Protein AF-A0A2D6S7K2-F1 (afdb_monomer_lite)

pLDDT: mea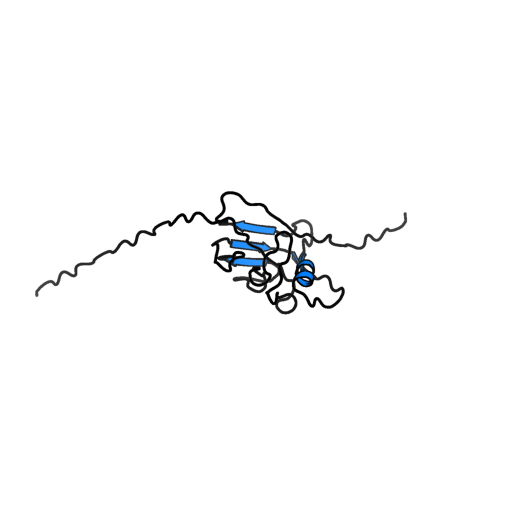n 80.21, std 18.3, range [37.66, 97.44]

Foldseek 3Di:
DDDDDDDDDDDDDDPDPPLDPPDDWAFAEAQAQDLPALQAPWDFQADDGRQTSVQHHYCSPFPDDDSQWGKDAQRAISVRHRQRKMKTKHAPHKAFDPPDHDPHNRVSRQGIDGALHDDNGMDMDIDPGSDPDDDDDDDDDPDDDPPPPPDD

Structure (mmCIF, N/CA/C/O backbone):
data_AF-A0A2D6S7K2-F1
#
_entry.id   AF-A0A2D6S7K2-F1
#
loop_
_atom_site.group_PDB
_atom_site.id
_atom_site.type_symbol
_atom_site.label_atom_id
_atom_site.label_alt_id
_atom_site.label_comp_id
_atom_site.label_asym_id
_atom_site.label_entity_id
_atom_site.label_seq_id
_atom_site.pdbx_PDB_ins_code
_atom_site.Cartn_x
_atom_site.Cartn_y
_atom_site.Cartn_z
_atom_site.occupancy
_atom_site.B_iso_or_equiv
_atom_site.auth_seq_id
_atom_site.auth_comp_id
_atom_site.auth_asym_id
_atom_site.auth_atom_id
_atom_site.pdbx_PDB_model_num
ATOM 1 N N . MET A 1 1 ? 8.292 -39.435 56.926 1.00 41.47 1 MET A N 1
ATOM 2 C CA . MET A 1 1 ? 8.298 -38.593 55.713 1.00 41.47 1 MET A CA 1
ATOM 3 C C . MET A 1 1 ? 6.864 -38.130 55.508 1.00 41.47 1 MET A C 1
ATOM 5 O O . MET A 1 1 ? 5.983 -38.974 55.557 1.00 41.47 1 MET A O 1
ATOM 9 N N . LYS A 1 2 ? 6.613 -36.815 55.492 1.00 42.12 2 LYS A N 1
ATOM 10 C CA . LYS A 1 2 ? 5.275 -36.230 55.296 1.00 42.12 2 LYS A CA 1
ATOM 11 C C . LYS A 1 2 ? 5.146 -35.906 53.813 1.00 42.12 2 LYS A C 1
ATOM 13 O O . LYS A 1 2 ? 5.923 -35.091 53.320 1.00 42.12 2 LYS A O 1
ATOM 18 N N . ASP A 1 3 ? 4.204 -36.545 53.136 1.00 45.06 3 ASP A N 1
ATOM 19 C CA . ASP A 1 3 ? 3.927 -36.276 51.731 1.00 45.06 3 ASP A CA 1
ATOM 20 C C . ASP A 1 3 ? 3.222 -34.920 51.609 1.00 45.06 3 ASP A C 1
ATOM 22 O O . ASP A 1 3 ? 2.121 -34.713 52.123 1.00 45.06 3 ASP A O 1
ATOM 26 N N . ASN A 1 4 ? 3.898 -33.968 50.965 1.00 48.41 4 ASN A N 1
ATOM 27 C CA . ASN A 1 4 ? 3.336 -32.671 50.615 1.00 48.41 4 ASN A CA 1
ATOM 28 C C . ASN A 1 4 ? 2.519 -32.830 49.328 1.00 48.41 4 ASN A C 1
ATOM 30 O O . ASN A 1 4 ? 3.083 -32.922 48.239 1.00 48.41 4 ASN A O 1
ATOM 34 N N . TYR A 1 5 ? 1.192 -32.845 49.441 1.00 48.97 5 TYR A N 1
ATOM 35 C CA . TYR A 1 5 ? 0.313 -32.767 48.276 1.00 48.97 5 TYR A CA 1
ATOM 36 C C . TYR A 1 5 ? 0.302 -31.332 47.741 1.00 48.97 5 TYR A C 1
ATOM 38 O O . TYR A 1 5 ? -0.232 -30.421 48.373 1.00 48.97 5 TYR A O 1
ATOM 46 N N . VAL A 1 6 ? 0.905 -31.126 46.569 1.00 53.53 6 VAL A N 1
ATOM 47 C CA . VAL A 1 6 ? 0.832 -29.863 45.827 1.00 53.53 6 VAL A CA 1
ATOM 48 C C . VAL A 1 6 ? -0.485 -29.838 45.049 1.00 53.53 6 VAL A C 1
ATOM 50 O O . VAL A 1 6 ? -0.690 -30.624 44.123 1.00 53.53 6 VAL A O 1
ATOM 53 N N . SER A 1 7 ? -1.388 -28.936 45.437 1.00 52.16 7 SER A N 1
ATOM 54 C CA . SER A 1 7 ? -2.619 -28.653 44.694 1.00 52.16 7 SER A CA 1
ATOM 55 C C . SER A 1 7 ? -2.280 -27.891 43.413 1.00 52.16 7 SER A C 1
ATOM 57 O O . SER A 1 7 ? -1.820 -26.751 43.470 1.00 52.16 7 SER A O 1
ATOM 59 N N . HIS A 1 8 ? -2.510 -28.509 42.255 1.00 42.75 8 HIS A N 1
ATOM 60 C CA . HIS A 1 8 ? -2.381 -27.861 40.952 1.00 42.75 8 HIS A CA 1
ATOM 61 C C . HIS A 1 8 ? -3.726 -27.230 40.576 1.00 42.75 8 HIS A C 1
ATOM 63 O O . HIS A 1 8 ? -4.679 -27.934 40.246 1.00 42.75 8 HIS A O 1
ATOM 69 N N . PHE A 1 9 ? -3.818 -25.902 40.637 1.00 47.72 9 PHE A N 1
ATOM 70 C CA . PHE A 1 9 ? -4.978 -25.167 40.136 1.00 47.72 9 PHE A CA 1
ATOM 71 C C . PHE A 1 9 ? -4.827 -24.936 38.629 1.00 47.72 9 PHE A C 1
ATOM 73 O O . PHE A 1 9 ? -3.906 -24.251 38.191 1.00 47.72 9 PHE A O 1
ATOM 80 N N . PHE A 1 10 ? -5.745 -25.486 37.835 1.00 41.16 10 PHE A N 1
ATOM 81 C CA . PHE A 1 10 ? -5.893 -25.143 36.422 1.00 41.16 10 PHE A CA 1
ATOM 82 C C . PHE A 1 10 ? -6.879 -23.978 36.295 1.00 41.16 10 PHE A C 1
ATOM 84 O O . PHE A 1 10 ? -8.069 -24.137 36.563 1.00 41.16 10 PHE A O 1
ATOM 91 N N . VAL A 1 11 ? -6.395 -22.804 35.884 1.00 50.94 11 VAL A N 1
ATOM 92 C CA . VAL A 1 11 ? -7.257 -21.685 35.479 1.00 50.94 11 VAL A CA 1
ATOM 93 C C . VAL A 1 11 ? -7.516 -21.820 33.986 1.00 50.94 11 VAL A C 1
ATOM 95 O O . VAL A 1 11 ? -6.610 -21.663 33.171 1.00 50.94 11 VAL A O 1
ATOM 98 N N . TRP A 1 12 ? -8.758 -22.128 33.625 1.00 43.88 12 TRP A N 1
ATOM 99 C CA . TRP A 1 12 ? -9.199 -22.144 32.235 1.00 43.88 12 TRP A CA 1
ATOM 100 C C . TRP A 1 12 ? -9.668 -20.733 31.863 1.00 43.88 12 TRP A C 1
ATOM 102 O O . TRP A 1 12 ? -10.766 -20.313 32.228 1.00 43.88 12 TRP A O 1
ATOM 112 N N . LEU A 1 13 ? -8.813 -19.966 31.182 1.00 37.66 13 LEU A N 1
ATOM 113 C CA . LEU A 1 13 ? -9.203 -18.675 30.620 1.00 37.66 13 LEU A CA 1
ATOM 114 C C . LEU A 1 13 ? -10.032 -18.946 29.358 1.00 37.66 13 LEU A C 1
ATOM 116 O O . LEU A 1 13 ? -9.491 -19.315 28.318 1.00 37.66 13 LEU A O 1
ATOM 120 N N . SER A 1 14 ? -11.352 -18.800 29.455 1.00 53.91 14 SER A N 1
ATOM 121 C CA . SER A 1 14 ? -12.208 -18.839 28.266 1.00 53.91 14 SER A CA 1
ATOM 122 C C . SER A 1 14 ? -11.979 -17.556 27.461 1.00 53.91 14 SER A C 1
ATOM 124 O O . SER A 1 14 ? -12.149 -16.474 28.030 1.00 53.91 14 SER A O 1
ATOM 126 N N . PRO A 1 15 ? -11.615 -17.615 26.166 1.00 58.66 15 PRO A N 1
ATOM 127 C CA . PRO A 1 15 ? -11.604 -16.417 25.344 1.00 58.66 15 PRO A CA 1
ATOM 128 C C . PRO A 1 15 ? -13.048 -15.932 25.180 1.00 58.66 15 PRO A C 1
ATOM 130 O O . PRO A 1 15 ? -13.887 -16.609 24.586 1.00 58.66 15 PRO A O 1
ATOM 133 N N . LEU A 1 16 ? -13.348 -14.758 25.735 1.00 47.62 16 LEU A N 1
ATOM 134 C CA . LEU A 1 16 ? -14.592 -14.051 25.459 1.00 47.62 16 LEU A CA 1
ATOM 135 C C . LEU A 1 16 ? -14.548 -13.593 23.999 1.00 47.62 16 LEU A C 1
ATOM 137 O O . LEU A 1 16 ? -13.789 -12.689 23.649 1.00 47.62 16 LEU A O 1
ATOM 141 N N . LEU A 1 17 ? -15.362 -14.211 23.145 1.00 46.09 17 LEU A N 1
ATOM 142 C CA . LEU A 1 17 ? -15.589 -13.709 21.797 1.00 46.09 17 LEU A CA 1
ATOM 143 C C . LEU A 1 17 ? -16.471 -12.460 21.903 1.00 46.09 17 LEU A C 1
ATOM 145 O O . LEU A 1 17 ? -17.697 -12.542 21.937 1.00 46.09 17 LEU A O 1
ATOM 149 N N . VAL A 1 18 ? -15.840 -11.292 22.012 1.00 49.72 18 VAL A N 1
ATOM 150 C CA . VAL A 1 18 ? -16.540 -10.010 21.923 1.00 49.72 18 VAL A CA 1
ATOM 151 C C . VAL A 1 18 ? -16.868 -9.773 20.451 1.00 49.72 18 VAL A C 1
ATOM 153 O O . VAL A 1 18 ? -16.034 -9.295 19.688 1.00 49.72 18 VAL A O 1
ATOM 156 N N . THR A 1 19 ? -18.084 -10.112 20.028 1.00 48.44 19 THR A N 1
ATOM 157 C CA . THR A 1 19 ? -18.635 -9.617 18.760 1.00 48.44 19 THR A CA 1
ATOM 158 C C . THR A 1 19 ? -18.935 -8.133 18.918 1.00 48.44 19 THR A C 1
ATOM 160 O O . THR A 1 19 ? -20.030 -7.744 19.321 1.00 48.44 19 THR A O 1
ATOM 163 N N . THR A 1 20 ? -17.945 -7.286 18.643 1.00 52.00 20 THR A N 1
ATOM 164 C CA . THR A 1 20 ? -18.195 -5.865 18.427 1.00 52.00 20 THR A CA 1
ATOM 165 C C . THR A 1 20 ? -19.014 -5.727 17.147 1.00 52.00 20 THR A C 1
ATOM 167 O O . THR A 1 20 ? -18.693 -6.301 16.106 1.00 52.00 20 THR A O 1
ATOM 170 N N . THR A 1 21 ? -20.105 -4.967 17.205 1.00 48.06 21 THR A N 1
ATOM 171 C CA . THR A 1 21 ? -20.675 -4.376 15.997 1.00 48.06 21 THR A CA 1
ATOM 172 C C . THR A 1 21 ? -19.607 -3.451 15.433 1.00 48.06 21 THR A C 1
ATOM 174 O O . THR A 1 21 ? -19.423 -2.339 15.924 1.00 48.06 21 THR A O 1
ATOM 177 N N . VAL A 1 22 ? -18.838 -3.937 14.465 1.00 54.56 22 VAL A N 1
ATOM 178 C CA . VAL A 1 22 ? -17.892 -3.102 13.731 1.00 54.56 22 VAL A CA 1
ATOM 179 C C . VAL A 1 22 ? -18.718 -2.032 13.026 1.00 54.56 22 VAL A C 1
ATOM 181 O O . VAL A 1 22 ? -19.535 -2.347 12.157 1.00 54.56 22 VAL A O 1
ATOM 184 N N . ASN A 1 23 ? -18.553 -0.774 13.440 1.00 61.34 23 ASN A N 1
ATOM 185 C CA . ASN A 1 23 ? -19.054 0.359 12.670 1.00 61.34 23 ASN A CA 1
ATOM 186 C C . ASN A 1 23 ? -18.545 0.227 11.230 1.00 61.34 23 ASN A C 1
ATOM 188 O O . ASN A 1 23 ? -17.447 -0.298 11.017 1.00 61.34 23 ASN A O 1
ATOM 192 N N . SER A 1 24 ? -19.331 0.677 10.245 1.00 67.44 24 SER A N 1
ATOM 193 C CA . SER A 1 24 ? -18.863 0.678 8.859 1.00 67.44 24 SER A CA 1
ATOM 194 C C . SER A 1 24 ? -17.550 1.449 8.795 1.00 67.44 24 SER A C 1
ATOM 196 O O . SER A 1 24 ? -17.504 2.640 9.103 1.00 67.44 24 SER A O 1
ATOM 198 N N . SER A 1 25 ? -16.491 0.752 8.428 1.00 87.25 25 SER A N 1
ATOM 199 C CA . SER A 1 25 ? -15.145 1.282 8.331 1.00 87.25 25 SER A CA 1
ATOM 200 C C . SER A 1 25 ? -14.552 0.771 7.026 1.00 87.25 25 SER A C 1
ATOM 202 O O . SER A 1 25 ? -15.143 -0.081 6.353 1.00 87.25 25 SER A O 1
ATOM 204 N N . ASN A 1 26 ? -13.433 1.347 6.614 1.00 91.00 26 ASN A N 1
ATOM 205 C CA . ASN A 1 26 ? -12.782 0.966 5.378 1.00 91.00 26 ASN A CA 1
ATOM 206 C C . ASN A 1 26 ? -11.327 0.581 5.627 1.00 91.00 26 ASN A C 1
ATOM 208 O O . ASN A 1 26 ? -10.674 1.102 6.528 1.00 91.00 26 ASN A O 1
ATOM 212 N N . ILE A 1 27 ? -10.855 -0.372 4.831 1.00 93.81 27 ILE A N 1
ATOM 213 C CA . ILE A 1 27 ? -9.488 -0.876 4.862 1.00 93.81 27 ILE A CA 1
ATOM 214 C C . ILE A 1 27 ? -8.922 -0.627 3.473 1.00 93.81 27 ILE A C 1
ATOM 216 O O . ILE A 1 27 ? -9.484 -1.094 2.481 1.00 93.81 27 ILE A O 1
ATOM 220 N N . ALA A 1 28 ? -7.827 0.121 3.408 1.00 95.19 28 ALA A N 1
ATOM 221 C CA . ALA A 1 28 ? -7.153 0.448 2.162 1.00 95.19 28 ALA A CA 1
ATOM 222 C C . ALA A 1 28 ? -5.760 -0.185 2.141 1.00 95.19 28 ALA A C 1
ATOM 224 O O . ALA A 1 28 ? -5.081 -0.229 3.171 1.00 95.19 28 ALA A O 1
ATOM 225 N N . VAL A 1 29 ? -5.352 -0.692 0.977 1.00 94.94 29 VAL A N 1
ATOM 226 C CA . VAL A 1 29 ? -4.048 -1.330 0.770 1.00 94.94 29 VAL A CA 1
ATOM 227 C C . VAL A 1 29 ? -3.403 -0.745 -0.482 1.00 94.94 29 VAL A C 1
ATOM 229 O O . VAL A 1 29 ? -4.029 -0.728 -1.541 1.00 94.94 29 VAL A O 1
ATOM 232 N N . ASN A 1 30 ? -2.162 -0.285 -0.353 1.00 94.19 30 ASN A N 1
ATOM 233 C CA . ASN A 1 30 ? -1.303 0.143 -1.447 1.00 94.19 30 ASN A CA 1
ATOM 234 C C . ASN A 1 30 ? -0.266 -0.941 -1.770 1.00 94.19 30 ASN A C 1
ATOM 236 O O . ASN A 1 30 ? 0.248 -1.607 -0.865 1.00 94.19 30 ASN A O 1
ATOM 240 N N . PHE A 1 31 ? 0.046 -1.103 -3.056 1.00 93.44 31 PHE A N 1
ATOM 241 C CA . PHE A 1 31 ? 1.077 -2.025 -3.528 1.00 93.44 31 PHE A CA 1
ATOM 242 C C . PHE A 1 31 ? 2.186 -1.249 -4.234 1.00 93.44 31 PHE A C 1
ATOM 244 O O . PHE A 1 31 ? 2.032 -0.797 -5.366 1.00 93.44 31 PHE A O 1
ATOM 251 N N . ASP A 1 32 ? 3.308 -1.130 -3.545 1.00 91.94 32 ASP A N 1
ATOM 252 C CA . ASP A 1 32 ? 4.484 -0.380 -3.961 1.00 91.94 32 ASP A CA 1
ATOM 253 C C . ASP A 1 32 ? 5.458 -1.249 -4.773 1.00 91.94 32 ASP A C 1
ATOM 255 O O . ASP A 1 32 ? 5.544 -2.467 -4.591 1.00 91.94 32 ASP A O 1
ATOM 259 N N . ASP A 1 33 ? 6.221 -0.622 -5.670 1.00 90.19 33 ASP A N 1
ATOM 260 C CA . ASP A 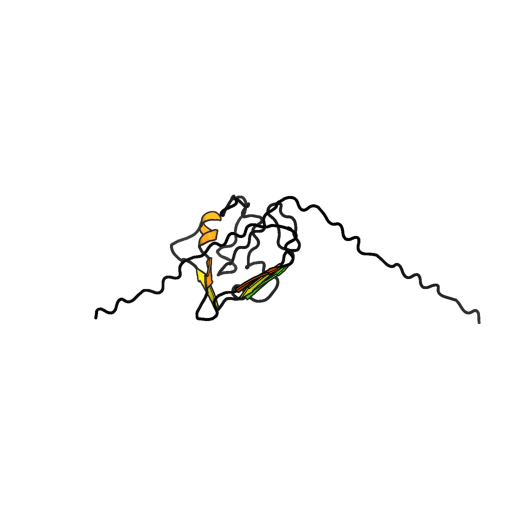1 33 ? 7.300 -1.268 -6.430 1.00 90.19 33 ASP A CA 1
ATOM 261 C C . ASP A 1 33 ? 8.679 -1.113 -5.779 1.00 90.19 33 ASP A C 1
ATOM 263 O O . ASP A 1 33 ? 9.596 -1.864 -6.111 1.00 90.19 33 ASP A O 1
ATOM 267 N N . ASP A 1 34 ? 8.806 -0.166 -4.847 1.00 89.06 34 ASP A N 1
ATOM 268 C CA . ASP A 1 34 ? 10.040 0.211 -4.167 1.00 89.06 34 ASP A CA 1
ATOM 269 C C . ASP A 1 34 ? 9.767 0.532 -2.688 1.00 89.06 34 ASP A C 1
ATOM 271 O O . ASP A 1 34 ? 8.793 1.206 -2.359 1.00 89.06 34 ASP A O 1
ATOM 275 N N . ASP A 1 35 ? 10.655 0.086 -1.795 1.00 88.31 35 ASP A N 1
ATOM 276 C CA . ASP A 1 35 ? 10.503 0.239 -0.339 1.00 88.31 35 ASP A CA 1
ATOM 277 C C . ASP A 1 35 ? 10.684 1.686 0.170 1.00 88.31 35 ASP A C 1
ATOM 279 O O . ASP A 1 35 ? 10.490 1.953 1.354 1.00 88.31 35 ASP A O 1
ATOM 283 N N . THR A 1 36 ? 11.090 2.633 -0.682 1.00 83.75 36 THR A N 1
ATOM 284 C CA . THR A 1 36 ? 11.538 3.969 -0.245 1.00 83.75 36 THR A CA 1
ATOM 285 C C . THR A 1 36 ? 10.845 5.142 -0.931 1.00 83.75 36 THR A C 1
ATOM 287 O O . THR A 1 36 ? 10.865 6.250 -0.395 1.00 83.75 36 THR A O 1
ATOM 290 N N . ARG A 1 37 ? 10.255 4.946 -2.116 1.00 78.62 37 ARG A N 1
ATOM 291 C CA . ARG A 1 37 ? 9.842 6.070 -2.980 1.00 78.62 37 ARG A CA 1
ATOM 292 C C . ARG A 1 37 ? 8.374 6.453 -2.881 1.00 78.62 37 ARG A C 1
ATOM 294 O O . ARG A 1 37 ? 8.055 7.639 -2.934 1.00 78.62 37 ARG A O 1
ATOM 301 N N . GLU A 1 38 ? 7.497 5.472 -2.735 1.00 79.31 38 GLU A N 1
ATOM 302 C CA . GLU A 1 38 ? 6.050 5.678 -2.866 1.00 79.31 38 GLU A CA 1
ATOM 303 C C . GLU A 1 38 ? 5.309 5.543 -1.523 1.00 79.31 38 GLU A C 1
ATOM 305 O O . GLU A 1 38 ? 4.090 5.678 -1.462 1.00 79.31 38 GLU A O 1
ATOM 310 N N . ALA A 1 39 ? 6.057 5.438 -0.416 1.00 87.44 39 ALA A N 1
ATOM 311 C CA . ALA A 1 39 ? 5.506 5.514 0.931 1.00 87.44 39 ALA A CA 1
ATOM 312 C C . ALA A 1 39 ? 4.696 6.809 1.125 1.00 87.44 39 ALA A C 1
ATOM 314 O O . ALA A 1 39 ? 5.168 7.924 0.845 1.00 87.44 39 ALA A O 1
ATOM 315 N N . PHE A 1 40 ? 3.463 6.662 1.606 1.00 92.25 40 PHE A N 1
ATOM 316 C CA . PHE A 1 40 ? 2.588 7.790 1.895 1.00 92.25 40 PHE A CA 1
ATOM 317 C C . PHE A 1 40 ? 3.056 8.537 3.144 1.00 92.25 40 PHE A C 1
ATOM 319 O O . PHE A 1 40 ? 3.459 7.939 4.138 1.00 92.25 40 PHE A O 1
ATOM 326 N N . LEU A 1 41 ? 2.998 9.866 3.090 1.00 91.50 41 LEU A N 1
ATOM 327 C CA . LEU A 1 41 ? 3.389 10.730 4.206 1.00 91.50 41 LEU A CA 1
ATOM 328 C C . LEU A 1 41 ? 2.260 10.887 5.234 1.00 91.50 41 LEU A C 1
ATOM 330 O O . LEU A 1 41 ? 2.516 11.185 6.401 1.00 91.50 41 LEU A O 1
ATOM 334 N N . GLY A 1 42 ? 1.015 10.680 4.808 1.00 94.56 42 GLY A N 1
ATOM 335 C CA . GLY A 1 42 ? -0.170 10.843 5.635 1.00 94.56 42 GLY A CA 1
ATOM 336 C C . GLY A 1 42 ? -0.802 12.233 5.534 1.00 94.56 42 GLY A C 1
ATOM 337 O O . GLY A 1 42 ? -0.192 13.203 5.088 1.00 94.56 42 GLY A O 1
ATOM 338 N N . GLY A 1 43 ? -2.055 12.344 5.988 1.00 93.75 43 GLY A N 1
ATOM 339 C CA . GLY A 1 43 ? -2.763 13.623 6.107 1.00 93.75 43 GLY A CA 1
ATOM 340 C C . GLY A 1 43 ? -3.546 14.057 4.865 1.00 93.75 43 GLY A C 1
ATOM 341 O O . GLY A 1 43 ? -4.200 15.096 4.911 1.00 93.75 43 GLY A O 1
ATOM 342 N N . GLN A 1 44 ? -3.538 13.271 3.786 1.00 96.81 44 GLN A N 1
ATOM 343 C CA . GLN A 1 44 ? -4.365 13.514 2.601 1.00 96.81 44 GLN A CA 1
ATOM 344 C C . GLN A 1 44 ? -5.524 12.524 2.552 1.00 96.81 44 GLN A C 1
ATOM 346 O O . GLN A 1 44 ? -5.332 11.339 2.795 1.00 96.81 44 GLN A O 1
ATOM 351 N N . LEU A 1 45 ? -6.729 12.983 2.219 1.00 95.69 45 LEU A N 1
ATOM 352 C CA . LEU A 1 45 ? -7.841 12.084 1.905 1.00 95.69 45 LEU A CA 1
ATOM 353 C C . LEU A 1 45 ? -7.699 11.657 0.441 1.00 95.69 45 LEU A C 1
ATOM 355 O O . LEU A 1 45 ? -7.761 12.508 -0.444 1.00 95.69 45 LEU A O 1
ATOM 359 N N . ILE A 1 46 ? -7.455 10.368 0.201 1.00 94.38 46 ILE A N 1
ATOM 360 C CA . ILE A 1 46 ? -7.111 9.842 -1.128 1.00 94.38 46 ILE A CA 1
ATOM 361 C C . ILE A 1 46 ? -7.967 8.630 -1.506 1.00 94.38 46 ILE A C 1
ATOM 363 O O . ILE A 1 46 ? -8.609 7.994 -0.661 1.00 94.38 46 ILE A O 1
ATOM 367 N N . GLY A 1 47 ? -7.939 8.291 -2.795 1.00 89.62 47 GLY A N 1
ATOM 368 C CA . GLY A 1 47 ? -8.665 7.152 -3.346 1.00 89.62 47 GLY A CA 1
ATOM 369 C C . GLY A 1 47 ? -10.186 7.354 -3.393 1.00 89.62 47 GLY A C 1
ATOM 370 O O . GLY A 1 47 ? -10.697 8.428 -3.082 1.00 89.62 47 GLY A O 1
ATOM 371 N N . PRO A 1 48 ? -10.939 6.316 -3.791 1.00 86.31 48 PRO A N 1
ATOM 372 C CA . PRO A 1 48 ? -12.363 6.439 -4.122 1.00 86.31 48 PRO A CA 1
ATOM 373 C C . PRO A 1 48 ? -13.279 6.730 -2.924 1.00 86.31 48 PRO A C 1
ATOM 375 O O . PRO A 1 48 ? -14.424 7.129 -3.113 1.00 86.31 48 PRO A O 1
ATOM 378 N N . ILE A 1 49 ? -12.793 6.525 -1.700 1.00 88.56 49 ILE A N 1
ATOM 379 C CA . ILE A 1 49 ? -13.579 6.638 -0.463 1.00 88.56 49 ILE A CA 1
ATOM 380 C C . ILE A 1 49 ? -12.962 7.616 0.546 1.00 88.56 49 ILE A C 1
ATOM 382 O O . ILE A 1 49 ? -13.310 7.580 1.725 1.00 88.56 49 ILE A O 1
ATOM 386 N N . ASN A 1 50 ? -12.066 8.501 0.086 1.00 92.31 50 ASN A N 1
ATOM 387 C CA . ASN A 1 50 ? -11.452 9.561 0.892 1.00 92.31 50 ASN A CA 1
ATOM 388 C C . ASN A 1 50 ? -10.779 9.045 2.179 1.00 92.31 50 ASN A C 1
ATOM 390 O O . ASN A 1 50 ? -10.925 9.635 3.249 1.00 92.31 50 ASN A O 1
ATOM 394 N N . THR A 1 51 ? -10.039 7.938 2.096 1.00 93.44 51 THR A N 1
ATOM 395 C CA . THR A 1 51 ? -9.304 7.401 3.250 1.00 93.44 51 THR A CA 1
ATOM 396 C C . THR A 1 51 ? -8.064 8.246 3.494 1.00 93.44 51 THR A C 1
ATOM 398 O O . THR A 1 51 ? -7.304 8.509 2.561 1.00 93.44 51 THR A O 1
ATOM 401 N N . ASN A 1 52 ? -7.840 8.656 4.746 1.00 95.88 52 ASN A N 1
ATOM 402 C CA . ASN A 1 52 ? -6.617 9.361 5.121 1.00 95.88 52 ASN A CA 1
ATOM 403 C C . ASN A 1 52 ? -5.401 8.481 4.803 1.00 95.88 52 ASN A C 1
ATOM 405 O O . ASN A 1 52 ? -5.294 7.379 5.339 1.00 95.88 52 ASN A O 1
ATOM 409 N N . SER A 1 53 ? -4.489 8.978 3.965 1.00 95.69 53 SER A N 1
ATOM 410 C CA . SER A 1 53 ? -3.280 8.295 3.493 1.00 95.69 53 SER A CA 1
ATOM 411 C C . SER A 1 53 ? -2.407 7.758 4.629 1.00 95.69 53 SER A C 1
ATOM 413 O O . SER A 1 53 ? -1.698 6.777 4.444 1.00 95.69 53 SER A O 1
ATOM 415 N N . LYS A 1 54 ? -2.538 8.320 5.839 1.00 95.88 54 LYS A N 1
ATOM 416 C CA . LYS A 1 54 ? -1.865 7.853 7.060 1.00 95.88 54 LYS A CA 1
ATOM 417 C C . LYS A 1 54 ? -2.257 6.425 7.461 1.00 95.88 54 LYS A C 1
ATOM 419 O O . LYS A 1 54 ? -1.476 5.750 8.120 1.00 95.88 54 LYS A O 1
ATOM 424 N N . TYR A 1 55 ? -3.474 5.999 7.132 1.00 95.56 55 TYR A N 1
ATOM 425 C CA . TYR A 1 55 ? -4.032 4.706 7.545 1.00 95.56 55 TYR A CA 1
ATOM 426 C C . TYR A 1 55 ? -4.147 3.709 6.392 1.00 95.56 55 TYR A C 1
ATOM 428 O O . TYR A 1 55 ? -4.819 2.687 6.512 1.00 95.56 55 TYR A O 1
ATOM 436 N N . TRP A 1 56 ? -3.509 3.999 5.260 1.00 95.12 56 TRP A N 1
ATOM 437 C CA . TRP A 1 56 ? -3.353 3.003 4.213 1.00 95.12 56 TRP A CA 1
ATOM 438 C C . TRP A 1 56 ? -2.321 1.977 4.655 1.00 95.12 56 TRP A C 1
ATOM 440 O O . TRP A 1 56 ? -1.228 2.323 5.090 1.00 95.12 56 TRP A O 1
ATOM 450 N N . ASN A 1 57 ? -2.668 0.705 4.512 1.00 95.62 57 ASN A N 1
ATOM 451 C CA . ASN A 1 57 ? -1.710 -0.376 4.666 1.00 95.62 57 ASN A CA 1
ATOM 452 C C . ASN A 1 57 ? -0.838 -0.406 3.408 1.00 95.62 57 ASN A C 1
ATOM 454 O O . ASN A 1 57 ? -1.372 -0.289 2.307 1.00 95.62 57 ASN A O 1
ATOM 458 N N . SER A 1 58 ? 0.472 -0.584 3.535 1.00 94.44 58 SER A N 1
ATOM 459 C CA . SER A 1 58 ? 1.380 -0.631 2.386 1.00 94.44 58 SER A CA 1
ATOM 460 C C . SER A 1 58 ? 2.111 -1.966 2.327 1.00 94.44 58 SER A C 1
ATOM 462 O O . SER A 1 58 ? 2.497 -2.529 3.349 1.00 94.44 58 SER A O 1
ATOM 464 N N . SER A 1 59 ? 2.349 -2.473 1.115 1.00 94.50 59 SER A N 1
ATOM 465 C CA . SER A 1 59 ? 3.220 -3.633 0.898 1.00 94.50 59 SER A CA 1
ATOM 466 C C . SER A 1 59 ? 4.671 -3.405 1.337 1.00 94.50 59 SER A C 1
ATOM 468 O O . SER A 1 59 ? 5.424 -4.376 1.453 1.00 94.50 59 SER A O 1
ATOM 470 N N . ILE A 1 60 ? 5.085 -2.156 1.567 1.00 92.88 60 ILE A N 1
ATOM 471 C CA . ILE A 1 60 ? 6.375 -1.821 2.183 1.00 92.88 60 ILE A CA 1
ATOM 472 C C . ILE A 1 60 ? 6.414 -2.359 3.621 1.00 92.88 60 ILE A C 1
ATOM 474 O O . ILE A 1 60 ? 7.396 -2.987 4.009 1.00 92.88 60 ILE A O 1
ATOM 478 N N . ASP A 1 61 ? 5.296 -2.269 4.345 1.00 92.25 61 ASP A N 1
ATOM 479 C CA . ASP A 1 61 ? 5.121 -2.753 5.723 1.00 92.25 61 ASP A CA 1
ATOM 480 C C . ASP A 1 61 ? 4.741 -4.246 5.799 1.00 92.25 61 ASP A C 1
ATOM 482 O O . ASP A 1 61 ? 4.121 -4.713 6.754 1.00 92.25 61 ASP A O 1
ATOM 486 N N . ARG A 1 62 ? 5.074 -5.026 4.765 1.00 94.94 62 ARG A N 1
ATOM 487 C CA . ARG A 1 62 ? 4.803 -6.472 4.710 1.00 94.94 62 ARG A CA 1
ATOM 488 C C . ARG A 1 62 ? 5.471 -7.225 5.866 1.00 94.94 62 ARG A C 1
ATOM 490 O O . ARG A 1 62 ? 6.664 -7.082 6.112 1.00 94.94 62 ARG A O 1
ATOM 497 N N . ASP A 1 63 ? 4.743 -8.169 6.455 1.00 91.12 63 ASP A N 1
ATOM 498 C CA . ASP A 1 63 ? 5.262 -9.060 7.502 1.00 91.12 63 ASP A CA 1
ATOM 499 C C . ASP A 1 63 ? 6.219 -10.126 6.946 1.00 91.12 63 ASP A C 1
ATOM 501 O O . ASP A 1 63 ? 7.051 -10.683 7.664 1.00 91.12 63 ASP A O 1
ATOM 505 N N . PHE A 1 64 ? 6.054 -10.498 5.670 1.00 84.69 64 PHE A N 1
ATOM 506 C CA . PHE A 1 64 ? 6.792 -11.604 5.062 1.00 84.69 64 PHE A CA 1
ATOM 507 C C . PHE A 1 64 ? 7.020 -11.412 3.555 1.00 84.69 64 PHE A C 1
ATOM 509 O O . PHE A 1 64 ? 6.182 -10.835 2.858 1.00 84.69 64 PHE A O 1
ATOM 516 N N . ARG A 1 65 ? 8.120 -11.996 3.047 1.00 85.50 65 ARG A N 1
ATOM 517 C CA . ARG A 1 65 ? 8.574 -12.019 1.637 1.00 85.50 65 ARG A CA 1
ATOM 518 C C . ARG A 1 65 ? 8.962 -10.642 1.054 1.00 85.50 65 ARG A C 1
ATOM 520 O O . ARG A 1 65 ? 9.875 -10.003 1.558 1.00 85.50 65 ARG A O 1
ATOM 527 N N . SER A 1 66 ? 8.383 -10.241 -0.080 1.00 91.25 66 SER A N 1
ATOM 528 C CA . SER A 1 66 ? 8.874 -9.178 -0.974 1.00 91.25 66 SER A CA 1
ATOM 529 C C . SER A 1 66 ? 7.720 -8.326 -1.505 1.00 91.25 66 SER A C 1
ATOM 531 O O . SER A 1 66 ? 6.566 -8.736 -1.412 1.00 91.25 66 SER A O 1
ATOM 533 N N . LEU A 1 67 ? 8.015 -7.193 -2.141 1.00 92.75 67 LEU A N 1
ATOM 534 C CA . LEU A 1 67 ? 6.990 -6.331 -2.743 1.00 92.75 67 LEU A CA 1
ATOM 535 C C . LEU A 1 67 ? 6.118 -7.053 -3.786 1.00 92.75 67 LEU A C 1
ATOM 537 O O . LEU A 1 67 ? 4.910 -6.855 -3.820 1.00 92.75 67 LEU A O 1
ATOM 541 N N . LYS A 1 68 ? 6.679 -7.994 -4.557 1.00 92.31 68 LYS A N 1
ATOM 542 C CA . LYS A 1 68 ? 5.924 -8.794 -5.545 1.00 92.31 68 LYS A CA 1
ATOM 543 C C . LYS A 1 68 ? 5.146 -9.977 -4.968 1.00 92.31 68 LYS A C 1
ATOM 545 O O . LYS A 1 68 ? 4.352 -10.605 -5.656 1.00 92.31 68 LYS A O 1
ATOM 550 N N . ALA A 1 69 ? 5.392 -10.365 -3.725 1.00 94.12 69 ALA A N 1
ATOM 551 C CA . ALA A 1 69 ? 4.628 -11.425 -3.082 1.00 94.12 69 ALA A CA 1
ATOM 552 C C . ALA A 1 69 ? 4.815 -11.290 -1.591 1.00 94.12 69 ALA A C 1
ATOM 554 O O . ALA A 1 69 ? 5.946 -11.458 -1.148 1.00 94.12 69 ALA A O 1
ATOM 555 N N . GLY A 1 70 ? 3.749 -11.041 -0.843 1.00 95.81 70 GLY A N 1
ATOM 556 C CA . GLY A 1 70 ? 3.845 -10.739 0.576 1.00 95.81 70 GLY A CA 1
ATOM 557 C C . GLY A 1 70 ? 2.547 -10.965 1.328 1.00 95.81 70 GLY A C 1
ATOM 558 O O . GLY A 1 70 ? 1.574 -11.512 0.798 1.00 95.81 70 GLY A O 1
ATOM 559 N N . ARG A 1 71 ? 2.584 -10.604 2.608 1.00 97.31 71 ARG A N 1
ATOM 560 C CA . ARG A 1 71 ? 1.468 -10.720 3.541 1.00 97.31 71 ARG A CA 1
ATOM 561 C C . ARG A 1 71 ? 1.500 -9.566 4.531 1.00 97.31 71 ARG A C 1
ATOM 563 O O . ARG A 1 71 ? 2.581 -9.221 4.994 1.00 97.31 71 ARG A O 1
ATOM 570 N N . ILE A 1 72 ? 0.328 -9.049 4.882 1.00 97.31 72 ILE A N 1
ATOM 571 C CA . ILE A 1 72 ? 0.130 -8.172 6.041 1.00 97.31 72 ILE A CA 1
ATOM 572 C C . ILE A 1 72 ? -0.993 -8.782 6.877 1.00 97.31 72 ILE A C 1
ATOM 574 O O . ILE A 1 72 ? -2.078 -9.078 6.362 1.00 97.31 72 ILE A O 1
ATOM 578 N N . ASN A 1 73 ? -0.717 -9.025 8.152 1.00 95.81 73 ASN A N 1
ATOM 579 C CA . ASN A 1 73 ? -1.708 -9.406 9.147 1.00 95.81 73 ASN A CA 1
ATOM 580 C C . ASN A 1 73 ? -2.259 -8.161 9.846 1.00 95.81 73 ASN A C 1
ATOM 582 O O . ASN A 1 73 ? -1.578 -7.147 9.944 1.00 95.81 73 ASN A O 1
ATOM 586 N N . ASN A 1 74 ? -3.465 -8.275 10.407 1.00 94.31 74 ASN A N 1
ATOM 587 C CA . ASN A 1 74 ? -4.070 -7.234 11.242 1.00 94.31 74 ASN A CA 1
ATOM 588 C C . ASN A 1 74 ? -4.098 -5.858 10.564 1.00 94.31 74 ASN A C 1
ATOM 590 O O . ASN A 1 74 ? -3.682 -4.865 11.161 1.00 94.31 74 ASN A O 1
ATOM 594 N N . LEU A 1 75 ? -4.606 -5.820 9.328 1.00 95.62 75 LEU A N 1
ATOM 595 C CA . LEU A 1 75 ? -4.758 -4.589 8.559 1.00 95.62 75 LEU A CA 1
ATOM 596 C C . LEU A 1 75 ? -5.426 -3.500 9.396 1.00 95.62 75 LEU A C 1
ATOM 598 O O . LEU A 1 75 ? -6.384 -3.755 10.130 1.00 95.62 75 LEU A O 1
ATOM 602 N N . ILE A 1 76 ? -4.906 -2.291 9.255 1.00 94.38 76 ILE A N 1
ATOM 603 C CA . ILE A 1 76 ? -5.392 -1.088 9.909 1.00 94.38 76 ILE A CA 1
ATOM 604 C C . ILE A 1 76 ? -6.561 -0.525 9.100 1.00 94.38 76 ILE A C 1
ATOM 606 O O . ILE A 1 76 ? -6.544 -0.528 7.866 1.00 94.38 76 ILE A O 1
ATOM 610 N N . ASP A 1 77 ? -7.591 -0.069 9.799 1.00 93.88 77 ASP A N 1
ATOM 611 C CA . ASP A 1 77 ? -8.739 0.600 9.207 1.00 93.88 77 ASP A CA 1
ATOM 612 C C . ASP A 1 77 ? -8.559 2.127 9.140 1.00 93.88 77 ASP A C 1
ATOM 614 O O . ASP A 1 77 ? -7.593 2.693 9.650 1.00 93.88 77 ASP A O 1
ATOM 618 N N . ASN A 1 78 ? -9.510 2.834 8.535 1.00 92.75 78 ASN A N 1
ATOM 619 C CA . ASN A 1 78 ? -9.445 4.292 8.377 1.00 92.75 78 ASN A CA 1
ATOM 620 C C . ASN A 1 78 ? -9.493 5.116 9.671 1.00 92.75 78 ASN A C 1
ATOM 622 O O . ASN A 1 78 ? -9.358 6.340 9.604 1.00 92.75 78 ASN A O 1
ATOM 626 N N . SER A 1 79 ? -9.702 4.483 10.823 1.00 91.62 79 SER A N 1
ATOM 627 C CA . SER A 1 79 ? -9.619 5.119 12.136 1.00 91.62 79 SER A CA 1
ATOM 628 C C . SER A 1 79 ? -8.260 4.899 12.807 1.00 91.62 79 SER A C 1
ATOM 630 O O . SER A 1 79 ? -7.982 5.497 13.847 1.00 91.62 79 SER A O 1
ATOM 632 N N . GLY A 1 80 ? -7.390 4.090 12.195 1.00 92.00 80 GLY A N 1
ATOM 633 C CA . GLY A 1 80 ? -6.099 3.700 12.750 1.00 92.00 80 GLY A CA 1
ATOM 634 C C . GLY A 1 80 ? -6.171 2.469 13.657 1.00 92.00 80 GLY A C 1
ATOM 635 O O . GLY A 1 80 ? -5.210 2.198 14.376 1.00 92.00 80 GLY A O 1
ATOM 636 N N . VAL A 1 81 ? -7.283 1.726 13.651 1.00 92.12 81 VAL A N 1
ATOM 637 C CA . VAL A 1 81 ? -7.488 0.542 14.497 1.00 92.12 81 VAL A CA 1
ATOM 638 C C . VAL A 1 81 ? -7.210 -0.732 13.702 1.00 92.12 81 VAL A C 1
ATOM 640 O O . VAL A 1 81 ? -7.581 -0.848 12.537 1.00 92.12 81 VAL A O 1
ATOM 643 N N . GLN A 1 82 ? -6.573 -1.722 14.333 1.00 92.94 82 GLN A N 1
ATOM 644 C CA . GLN A 1 82 ? -6.393 -3.043 13.729 1.00 92.94 82 GLN A CA 1
ATOM 645 C C . GLN A 1 82 ? -7.745 -3.749 13.561 1.00 92.94 82 GLN A C 1
ATOM 647 O O . GLN A 1 82 ? -8.438 -4.033 14.536 1.00 92.94 82 GLN A O 1
ATOM 652 N N . ALA A 1 83 ? -8.090 -4.085 12.321 1.00 90.75 83 ALA A N 1
ATOM 653 C CA . ALA A 1 83 ? -9.347 -4.732 11.957 1.00 90.75 83 ALA A CA 1
ATOM 654 C C . ALA A 1 83 ? -9.263 -6.270 11.925 1.00 90.75 83 ALA A C 1
ATOM 656 O O . ALA A 1 83 ? -10.261 -6.938 11.665 1.00 90.75 83 ALA A O 1
ATOM 657 N N . GLY A 1 84 ? -8.075 -6.852 12.125 1.00 89.44 84 GLY A N 1
ATOM 658 C CA . GLY A 1 84 ? -7.852 -8.306 12.074 1.00 89.44 84 GLY A CA 1
ATOM 659 C C . GLY A 1 84 ? -7.898 -8.922 10.666 1.00 89.44 84 GLY A C 1
ATOM 660 O O . GLY A 1 84 ? -7.543 -10.090 10.496 1.00 89.44 84 GLY A O 1
ATOM 661 N N . ALA A 1 85 ? -8.284 -8.146 9.648 1.00 94.31 85 ALA A N 1
ATOM 662 C CA . ALA A 1 85 ? -8.222 -8.571 8.257 1.00 94.31 85 ALA A CA 1
ATOM 663 C C . ALA A 1 85 ? -6.772 -8.829 7.828 1.00 94.31 85 ALA A C 1
ATOM 665 O O . ALA A 1 85 ? -5.822 -8.236 8.343 1.00 94.31 85 ALA A O 1
ATOM 666 N N . ILE A 1 86 ? -6.608 -9.738 6.875 1.00 96.12 86 ILE A N 1
ATOM 667 C CA . ILE A 1 86 ? -5.311 -10.176 6.363 1.00 96.12 86 ILE A CA 1
ATOM 668 C C . ILE A 1 86 ? -5.327 -10.001 4.853 1.00 96.12 86 ILE A C 1
ATOM 670 O O . ILE A 1 86 ? -6.293 -10.409 4.205 1.00 96.12 86 ILE A O 1
ATOM 674 N N . VAL A 1 87 ? -4.238 -9.481 4.290 1.00 97.44 87 VAL A N 1
ATOM 675 C CA . VAL A 1 87 ? -3.993 -9.512 2.843 1.00 97.44 87 VAL A CA 1
ATOM 676 C C . VAL A 1 87 ? -2.770 -10.364 2.540 1.00 97.44 87 VAL A C 1
ATOM 678 O O . VAL A 1 87 ? -1.744 -10.281 3.215 1.00 97.44 87 VAL A O 1
ATOM 681 N N . VAL A 1 88 ? -2.884 -11.198 1.514 1.00 97.00 88 VAL A N 1
ATOM 682 C CA . VAL A 1 88 ? -1.783 -11.951 0.912 1.00 97.00 88 VAL A CA 1
ATOM 683 C C . VAL A 1 88 ? -1.797 -11.664 -0.576 1.00 97.00 88 VAL A C 1
ATOM 685 O O . VAL A 1 88 ? -2.856 -11.704 -1.200 1.00 97.00 88 VAL A O 1
ATOM 688 N N . TRP A 1 89 ? -0.635 -11.416 -1.166 1.00 95.31 89 TRP A N 1
ATOM 689 C CA . TRP A 1 89 ? -0.537 -11.175 -2.599 1.00 95.31 89 TRP A CA 1
ATOM 690 C C . TRP A 1 89 ? 0.617 -11.933 -3.237 1.00 95.31 89 TRP A C 1
ATOM 692 O O . TRP A 1 89 ? 1.579 -12.344 -2.581 1.00 95.31 89 TRP A O 1
ATOM 702 N N . ARG A 1 90 ? 0.506 -12.109 -4.550 1.00 92.75 90 ARG A N 1
ATOM 703 C CA . ARG A 1 90 ? 1.591 -12.520 -5.435 1.00 92.75 90 ARG A CA 1
ATOM 704 C C . ARG A 1 90 ? 1.410 -11.898 -6.813 1.00 92.75 90 ARG A C 1
ATOM 706 O O . ARG A 1 90 ? 0.296 -11.798 -7.317 1.00 92.75 90 ARG A O 1
ATOM 713 N N . SER A 1 91 ? 2.520 -11.573 -7.441 1.00 91.62 91 SER A N 1
ATOM 714 C CA . SER A 1 91 ? 2.638 -11.089 -8.807 1.00 91.62 91 SER A CA 1
ATOM 715 C C . SER A 1 91 ? 3.948 -11.609 -9.398 1.00 91.62 91 SER A C 1
ATOM 717 O O . SER A 1 91 ? 4.800 -12.153 -8.683 1.00 91.62 91 SER A O 1
ATOM 719 N N . LYS A 1 92 ? 4.114 -11.497 -10.718 1.00 88.38 92 LYS A N 1
ATOM 720 C CA . LYS A 1 92 ? 5.406 -11.819 -11.342 1.00 88.38 92 LYS A CA 1
ATOM 721 C C . LYS A 1 92 ? 6.455 -10.773 -10.971 1.00 88.38 92 LYS A C 1
ATOM 723 O O . LYS A 1 92 ? 7.595 -11.110 -10.645 1.00 88.38 92 LYS A O 1
ATOM 728 N N . ASP A 1 93 ? 6.035 -9.522 -11.026 1.00 88.75 93 ASP A N 1
ATOM 729 C CA . ASP A 1 93 ? 6.823 -8.319 -10.847 1.00 88.75 93 ASP A CA 1
ATOM 730 C C . ASP A 1 93 ? 5.958 -7.206 -10.235 1.00 88.75 93 ASP A C 1
ATOM 732 O O . ASP A 1 93 ? 4.759 -7.364 -9.974 1.00 88.75 93 ASP A O 1
ATOM 736 N N . THR A 1 94 ? 6.609 -6.094 -9.936 1.00 90.00 94 THR A N 1
ATOM 737 C CA . THR A 1 94 ? 5.992 -4.821 -9.577 1.00 90.00 94 THR A CA 1
ATOM 738 C C . THR A 1 94 ? 6.441 -3.797 -10.603 1.00 90.00 94 THR A C 1
ATOM 740 O O . THR A 1 94 ? 7.557 -3.881 -11.118 1.00 90.00 94 THR A O 1
ATOM 743 N N . TRP A 1 95 ? 5.570 -2.850 -10.915 1.00 87.88 95 TRP A N 1
ATOM 744 C CA . TRP A 1 95 ? 5.833 -1.818 -11.907 1.00 87.88 95 TRP A CA 1
ATOM 745 C C . TRP A 1 95 ? 5.532 -0.450 -11.341 1.00 87.88 95 TRP A C 1
ATOM 747 O O . TRP A 1 95 ? 4.691 -0.302 -10.454 1.00 87.88 95 TRP A O 1
ATOM 757 N N . ARG A 1 96 ? 6.191 0.545 -11.930 1.00 87.06 96 ARG A N 1
ATOM 758 C CA . ARG A 1 96 ? 5.982 1.951 -11.630 1.00 87.06 96 ARG A CA 1
ATOM 759 C C . ARG A 1 96 ? 5.844 2.769 -12.893 1.00 87.06 96 ARG A C 1
ATOM 761 O O . ARG A 1 96 ? 6.552 2.561 -13.876 1.00 87.06 96 ARG A O 1
ATOM 768 N N . ILE A 1 97 ? 4.935 3.731 -12.847 1.00 83.19 97 ILE A N 1
ATOM 769 C CA . ILE A 1 97 ? 4.759 4.744 -13.879 1.00 83.19 97 ILE A CA 1
ATOM 770 C C . ILE A 1 97 ? 5.759 5.869 -13.611 1.00 83.19 97 ILE A C 1
ATOM 772 O O . ILE A 1 97 ? 5.537 6.721 -12.748 1.00 83.19 97 ILE A O 1
ATOM 776 N N . ASP A 1 98 ? 6.867 5.888 -14.351 1.00 76.56 98 ASP A N 1
ATOM 777 C CA . ASP A 1 98 ? 7.947 6.877 -14.227 1.00 76.56 98 ASP A CA 1
ATOM 778 C C . ASP A 1 98 ? 7.760 8.115 -15.125 1.00 76.56 98 ASP A C 1
ATOM 780 O O . ASP A 1 98 ? 8.596 8.428 -15.965 1.00 76.56 98 ASP A O 1
ATOM 784 N N . ASN A 1 99 ? 6.669 8.863 -14.906 1.00 71.81 99 ASN A N 1
ATOM 7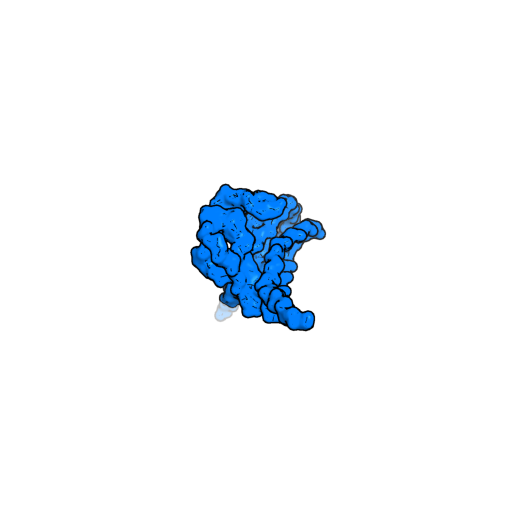85 C CA . ASN A 1 99 ? 6.377 10.139 -15.587 1.00 71.81 99 ASN A CA 1
ATOM 786 C C . ASN A 1 99 ? 6.563 11.368 -14.670 1.00 71.81 99 ASN A C 1
ATOM 788 O O . ASN A 1 99 ? 5.723 12.265 -14.621 1.00 71.81 99 ASN A O 1
ATOM 792 N N . GLY A 1 100 ? 7.680 11.415 -13.940 1.00 73.81 100 GLY A N 1
ATOM 793 C CA . GLY A 1 100 ? 8.030 12.516 -13.033 1.00 73.81 100 GLY A CA 1
ATOM 794 C C . GLY A 1 100 ? 7.938 12.152 -11.550 1.00 73.81 100 GLY A C 1
ATOM 795 O O . GLY A 1 100 ? 7.625 11.022 -11.184 1.00 73.81 100 GLY A O 1
ATOM 796 N N . LEU A 1 101 ? 8.270 13.111 -10.682 1.00 79.31 101 LEU A N 1
ATOM 797 C CA . LEU A 1 101 ? 8.237 12.927 -9.228 1.00 79.31 101 LEU A CA 1
ATOM 798 C C . LEU A 1 101 ? 6.812 13.118 -8.696 1.00 79.31 101 LEU A C 1
ATOM 800 O O . LEU A 1 101 ? 6.220 14.177 -8.906 1.00 79.31 101 LEU A O 1
ATOM 804 N N . ALA A 1 102 ? 6.290 12.135 -7.956 1.00 86.06 102 ALA A N 1
ATOM 805 C CA . ALA A 1 102 ? 5.115 12.350 -7.116 1.00 86.06 102 ALA A CA 1
ATOM 806 C C . ALA A 1 102 ? 5.501 13.126 -5.854 1.00 86.06 102 ALA A C 1
ATOM 808 O O . ALA A 1 102 ? 6.387 12.722 -5.100 1.00 86.06 102 ALA A O 1
ATOM 809 N N . THR A 1 103 ? 4.809 14.234 -5.610 1.00 89.00 103 THR A N 1
ATOM 810 C CA . THR A 1 103 ? 4.996 15.089 -4.430 1.00 89.00 103 THR A CA 1
ATOM 811 C C . THR A 1 103 ? 3.801 15.044 -3.478 1.00 89.00 103 THR A C 1
ATOM 813 O O . THR A 1 103 ? 3.892 15.558 -2.366 1.00 89.00 103 THR A O 1
ATOM 816 N N . THR A 1 104 ? 2.698 14.399 -3.873 1.00 91.94 104 THR A N 1
ATOM 817 C CA . THR A 1 104 ? 1.506 14.191 -3.036 1.00 91.94 104 THR A CA 1
ATOM 818 C C . THR A 1 104 ? 1.149 12.711 -2.934 1.00 91.94 104 THR A C 1
ATOM 820 O O . THR A 1 104 ? 1.365 11.955 -3.879 1.00 91.94 104 THR A O 1
ATOM 823 N N . ASP A 1 105 ? 0.560 12.283 -1.816 1.00 93.69 105 ASP A N 1
ATOM 824 C CA . ASP A 1 105 ? 0.122 10.890 -1.636 1.00 93.69 105 ASP A CA 1
ATOM 825 C C . ASP A 1 105 ? -0.948 10.499 -2.664 1.00 93.69 105 ASP A C 1
ATOM 827 O O . ASP A 1 105 ? -0.962 9.372 -3.152 1.00 93.69 105 ASP A O 1
ATOM 831 N N . ASN A 1 106 ? -1.794 11.447 -3.080 1.00 90.00 106 ASN A N 1
ATOM 832 C CA . ASN A 1 106 ? -2.770 11.189 -4.138 1.00 90.00 106 ASN A CA 1
ATOM 833 C C . ASN A 1 106 ? -2.112 10.884 -5.495 1.00 90.00 106 ASN A C 1
ATOM 835 O O . ASN A 1 106 ? -2.635 10.078 -6.258 1.00 90.00 106 ASN A O 1
ATOM 839 N N . GLN A 1 107 ? -0.973 11.513 -5.809 1.00 88.81 107 GLN A N 1
ATOM 840 C CA . GLN A 1 107 ? -0.202 11.165 -7.007 1.00 88.81 107 GLN A CA 1
ATOM 841 C C . GLN A 1 107 ? 0.402 9.766 -6.863 1.00 88.81 107 GLN A C 1
ATOM 843 O O . GLN A 1 107 ? 0.226 8.947 -7.766 1.00 88.81 107 GLN A O 1
ATOM 848 N N . LYS A 1 108 ? 1.044 9.485 -5.719 1.00 89.62 108 LYS A N 1
ATOM 849 C CA . LYS A 1 108 ? 1.696 8.197 -5.415 1.00 89.62 108 LYS A CA 1
ATOM 850 C C . LYS A 1 108 ? 0.741 7.005 -5.537 1.00 89.62 108 LYS A C 1
ATOM 852 O O . LYS A 1 108 ? 1.125 5.976 -6.081 1.00 89.62 108 LYS A O 1
ATOM 857 N N . LEU A 1 109 ? -0.528 7.173 -5.147 1.00 88.62 109 LEU A N 1
ATOM 858 C CA . LEU A 1 109 ? -1.557 6.121 -5.182 1.00 88.62 109 LEU A CA 1
ATOM 859 C C . LEU A 1 109 ? -1.717 5.420 -6.544 1.00 88.62 109 LEU A C 1
ATOM 861 O O . LEU A 1 109 ? -2.125 4.265 -6.602 1.00 88.62 109 LEU A O 1
ATOM 865 N N . SER A 1 110 ? -1.427 6.112 -7.645 1.00 83.56 110 SER A N 1
ATOM 866 C CA . SER A 1 110 ? -1.563 5.559 -9.002 1.00 83.56 110 SER A CA 1
ATOM 867 C C . SER A 1 110 ? -0.230 5.205 -9.663 1.00 83.56 110 SER A C 1
ATOM 869 O O . SER A 1 110 ? -0.211 4.817 -10.831 1.00 83.56 110 SER A O 1
ATOM 871 N N . ARG A 1 111 ? 0.894 5.363 -8.952 1.00 86.81 111 ARG A N 1
ATOM 872 C CA . ARG A 1 111 ? 2.221 5.209 -9.552 1.00 86.81 111 ARG A CA 1
ATOM 873 C C . ARG A 1 111 ? 2.697 3.780 -9.595 1.00 86.81 111 ARG A C 1
ATOM 875 O O . ARG A 1 111 ? 3.310 3.428 -10.599 1.00 86.81 111 ARG A O 1
ATOM 882 N N . SER A 1 112 ? 2.411 2.988 -8.572 1.00 89.25 112 SER A N 1
ATOM 883 C CA . SER A 1 112 ? 2.951 1.637 -8.450 1.00 89.25 112 SER A CA 1
ATOM 884 C C . SER A 1 112 ? 1.851 0.592 -8.396 1.00 89.25 112 SER A C 1
ATOM 886 O O . SER A 1 112 ? 0.739 0.855 -7.939 1.00 89.25 112 SER A O 1
ATOM 888 N N . TYR A 1 113 ? 2.134 -0.578 -8.962 1.00 88.69 113 TYR A N 1
ATOM 889 C CA . TYR A 1 113 ? 1.164 -1.660 -9.062 1.00 88.69 113 TYR A CA 1
ATOM 890 C C . TYR A 1 113 ? 1.832 -3.031 -9.182 1.00 88.69 113 TYR A C 1
ATOM 892 O O . TYR A 1 113 ? 2.971 -3.183 -9.631 1.00 88.69 113 TYR A O 1
ATOM 900 N N . LEU A 1 114 ? 1.080 -4.062 -8.794 1.00 91.69 114 LEU A N 1
ATOM 901 C CA . LEU A 1 114 ? 1.428 -5.456 -9.052 1.00 91.69 114 LEU A CA 1
ATOM 902 C C . LEU A 1 114 ? 1.295 -5.745 -10.552 1.00 91.69 114 LEU A C 1
ATOM 904 O O . LEU A 1 114 ? 0.220 -5.547 -11.117 1.00 91.69 114 LEU A O 1
ATOM 908 N N . GLY A 1 115 ? 2.352 -6.247 -11.186 1.00 88.19 115 GLY A N 1
ATOM 909 C CA . GLY A 1 115 ? 2.299 -6.654 -12.588 1.00 88.19 115 GLY A CA 1
ATOM 910 C C . GLY A 1 115 ? 1.685 -8.039 -12.776 1.00 88.19 115 GLY A C 1
ATOM 911 O O . GLY A 1 115 ? 1.979 -8.990 -12.042 1.00 88.19 115 GLY A O 1
ATOM 912 N N . ASP A 1 116 ? 0.816 -8.166 -13.775 1.00 79.56 116 ASP A N 1
ATOM 913 C CA . ASP A 1 116 ? 0.183 -9.433 -14.146 1.00 79.56 116 ASP A CA 1
ATOM 914 C C . ASP A 1 116 ? 1.190 -10.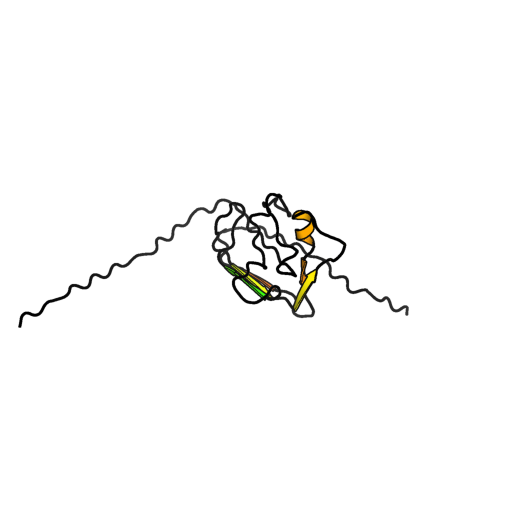401 -14.795 1.00 79.56 116 ASP A C 1
ATOM 916 O O . ASP A 1 116 ? 1.151 -11.609 -14.554 1.00 79.56 116 ASP A O 1
ATOM 920 N N . GLY A 1 117 ? 2.150 -9.863 -15.554 1.00 68.38 117 GLY A N 1
ATOM 921 C CA . GLY A 1 117 ? 3.392 -10.501 -15.964 1.00 68.38 117 GLY A CA 1
ATOM 922 C C . GLY A 1 117 ? 3.258 -11.724 -16.879 1.00 68.38 117 GLY A C 1
ATOM 923 O O . GLY A 1 117 ? 4.271 -12.360 -17.200 1.00 68.38 117 GLY A O 1
ATOM 924 N N . GLY A 1 118 ? 2.050 -12.092 -17.306 1.00 66.44 118 GLY A N 1
ATOM 925 C CA . GLY A 1 118 ? 1.789 -13.241 -18.172 1.00 66.44 118 GLY A CA 1
ATOM 926 C C . GLY A 1 118 ? 0.557 -14.060 -17.755 1.00 66.44 118 GLY A C 1
ATOM 927 O O . GLY A 1 118 ? -0.291 -13.579 -17.009 1.00 66.44 118 GLY A O 1
ATOM 928 N N . PRO A 1 119 ? 0.444 -15.324 -18.209 1.00 66.88 119 PRO A N 1
ATOM 929 C CA . PRO A 1 119 ? -0.828 -16.060 -18.256 1.00 66.88 119 PRO A CA 1
ATOM 930 C C . PRO A 1 119 ? -1.443 -16.405 -16.891 1.00 66.88 119 PRO A C 1
ATOM 932 O O . PRO A 1 119 ? -2.609 -16.777 -16.830 1.00 66.88 119 PRO A O 1
ATOM 935 N N . ASN A 1 120 ? -0.679 -16.290 -15.800 1.00 73.62 120 ASN A N 1
ATOM 936 C CA . ASN A 1 120 ? -1.136 -16.627 -14.447 1.00 73.62 120 ASN A CA 1
ATOM 937 C C . ASN A 1 120 ? -1.597 -15.410 -13.626 1.00 73.62 120 ASN A C 1
ATOM 939 O O . ASN A 1 120 ? -2.094 -15.612 -12.513 1.00 73.62 120 ASN A O 1
ATOM 943 N N . GLY A 1 121 ? -1.399 -14.191 -14.145 1.00 80.88 121 GLY A N 1
ATOM 944 C CA . GLY A 1 121 ? -1.783 -12.928 -13.518 1.00 80.88 121 GLY A CA 1
ATOM 945 C C . GLY A 1 121 ? -1.186 -12.663 -12.131 1.00 80.88 121 GLY A C 1
ATOM 946 O O . GLY A 1 121 ? -0.425 -13.455 -11.557 1.00 80.88 121 GLY A O 1
ATOM 947 N N . ASN A 1 122 ? -1.581 -11.528 -11.559 1.00 88.94 122 ASN A N 1
ATOM 948 C CA . ASN A 1 122 ? -1.440 -11.246 -10.137 1.00 88.94 122 ASN A CA 1
ATOM 949 C C . ASN A 1 122 ? -2.626 -11.838 -9.353 1.00 88.94 122 ASN A C 1
ATOM 951 O O . ASN A 1 122 ? -3.715 -12.050 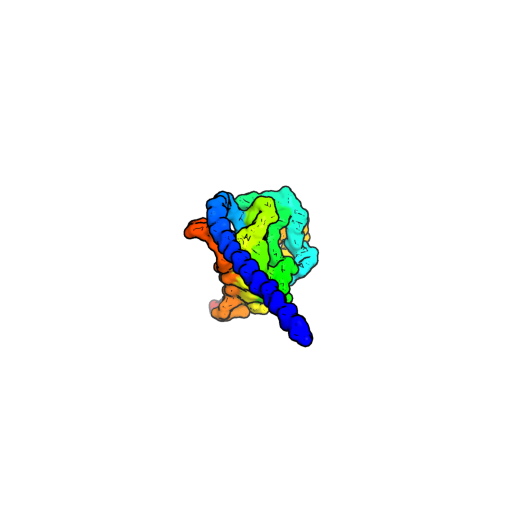-9.880 1.00 88.94 122 ASN A O 1
ATOM 955 N N . LEU A 1 123 ? -2.411 -12.116 -8.070 1.00 90.44 123 LEU A N 1
ATOM 956 C CA . LEU A 1 123 ? -3.432 -12.615 -7.154 1.00 90.44 123 LEU A CA 1
ATOM 957 C C . LEU A 1 123 ? -3.343 -11.845 -5.844 1.00 90.44 123 LEU A C 1
ATOM 959 O O . LEU A 1 123 ? -2.272 -11.777 -5.241 1.00 90.44 123 LEU A O 1
ATOM 963 N N . ILE A 1 124 ? -4.482 -11.333 -5.389 1.00 93.81 124 ILE A N 1
ATOM 964 C CA . ILE A 1 124 ? -4.658 -10.714 -4.077 1.00 93.81 124 ILE A CA 1
ATOM 965 C C . ILE A 1 124 ? -5.762 -11.490 -3.362 1.00 93.81 124 ILE A C 1
ATOM 967 O O . ILE A 1 124 ? -6.857 -11.662 -3.895 1.00 93.81 124 ILE A O 1
ATOM 971 N N . ILE A 1 125 ? -5.465 -11.978 -2.164 1.00 95.38 125 ILE A N 1
ATOM 972 C CA . ILE A 1 125 ? -6.407 -12.664 -1.284 1.00 95.38 125 ILE A CA 1
ATOM 973 C C . ILE A 1 125 ? -6.573 -11.798 -0.044 1.00 95.38 125 ILE A C 1
ATOM 975 O O . ILE A 1 125 ? -5.597 -11.540 0.659 1.00 95.38 125 ILE A O 1
ATOM 979 N N . VAL A 1 126 ? -7.809 -11.394 0.237 1.00 94.69 126 VAL A N 1
ATOM 980 C CA . VAL A 1 126 ? -8.181 -10.734 1.492 1.00 94.69 126 VAL A CA 1
ATOM 981 C C . VAL A 1 126 ? -9.044 -11.698 2.298 1.00 94.69 126 VAL A C 1
ATOM 983 O O . VAL A 1 126 ? -10.019 -12.244 1.783 1.00 94.69 126 VAL A O 1
ATOM 986 N N . SER A 1 127 ? -8.676 -11.937 3.552 1.00 94.56 127 SER A N 1
ATOM 987 C CA . SER A 1 127 ? -9.370 -12.865 4.451 1.00 94.56 127 SER A CA 1
ATOM 988 C C . SER A 1 127 ? -9.595 -12.249 5.828 1.00 94.56 127 SER A C 1
ATOM 990 O O . SER A 1 127 ? -9.002 -11.223 6.156 1.00 94.56 127 SER A O 1
ATOM 992 N N . SER A 1 128 ? -10.431 -12.894 6.647 1.00 92.94 128 SER A N 1
ATOM 993 C CA . SER A 1 128 ? -10.772 -12.427 8.002 1.00 92.94 128 SER A CA 1
ATOM 994 C C . SER A 1 128 ? 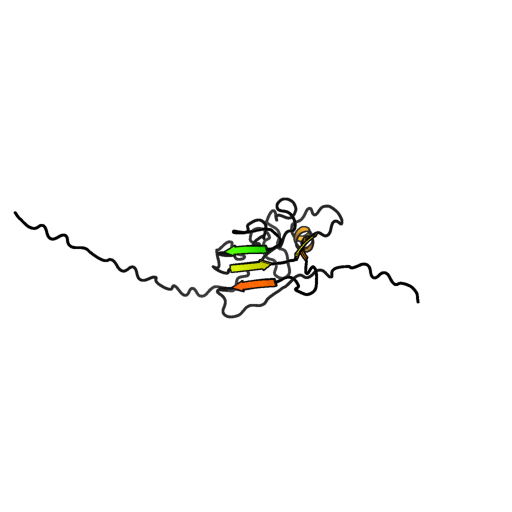-11.360 -11.010 8.025 1.00 92.94 128 SER A C 1
ATOM 996 O O . SER A 1 128 ? -11.123 -10.250 8.957 1.00 92.94 128 SER A O 1
ATOM 998 N N . ILE A 1 129 ? -12.117 -10.645 6.985 1.00 89.38 129 ILE A N 1
ATOM 999 C CA . ILE A 1 129 ? -12.808 -9.355 6.911 1.00 89.38 129 ILE A CA 1
ATOM 1000 C C . ILE A 1 129 ? -13.883 -9.336 8.012 1.00 89.38 129 ILE A C 1
ATOM 1002 O O . ILE A 1 129 ? -14.771 -10.191 7.989 1.00 89.38 129 ILE A O 1
ATOM 1006 N N . PRO A 1 130 ? -13.842 -8.388 8.966 1.00 85.88 130 PRO A N 1
ATOM 1007 C CA . PRO A 1 130 ? -14.750 -8.394 10.115 1.00 85.88 130 PRO A CA 1
ATOM 1008 C C . PRO A 1 130 ? -16.171 -7.916 9.763 1.00 85.88 130 PRO A C 1
ATOM 1010 O O . PRO A 1 130 ? -17.067 -7.944 10.603 1.00 85.88 130 PRO A O 1
ATOM 1013 N N . TYR A 1 131 ? -16.404 -7.480 8.522 1.00 84.44 131 TYR A N 1
ATOM 1014 C CA . TYR A 1 131 ? -17.675 -6.924 8.063 1.00 84.44 131 TYR A CA 1
ATOM 1015 C C . TYR A 1 131 ? -18.517 -7.966 7.318 1.00 84.44 131 TYR A C 1
ATOM 1017 O O . TYR A 1 131 ? -18.053 -8.632 6.395 1.00 84.44 131 TYR A O 1
ATOM 1025 N N . ARG A 1 132 ? -19.806 -8.058 7.672 1.00 83.94 132 ARG A N 1
ATOM 1026 C CA . ARG A 1 132 ? -20.766 -8.988 7.044 1.00 83.94 132 ARG A CA 1
ATOM 1027 C C . ARG A 1 132 ? -21.066 -8.658 5.575 1.00 83.94 132 ARG A C 1
ATOM 1029 O O . ARG A 1 132 ? -21.458 -9.540 4.816 1.00 83.94 132 ARG A O 1
ATOM 1036 N N . LYS A 1 133 ? -20.952 -7.385 5.200 1.00 86.50 133 LYS A N 1
ATOM 1037 C CA . LYS A 1 133 ? -21.103 -6.867 3.835 1.00 86.50 133 LYS A CA 1
ATOM 1038 C C . LYS A 1 133 ? -19.984 -5.868 3.587 1.00 86.50 133 LYS A C 1
ATOM 1040 O O . LYS A 1 133 ? -19.598 -5.162 4.516 1.00 86.50 133 LYS A O 1
ATOM 1045 N N . TYR A 1 134 ? -19.505 -5.808 2.355 1.00 88.00 134 TYR A N 1
ATOM 1046 C CA . TYR A 1 134 ? -18.454 -4.888 1.955 1.00 88.00 134 TYR A CA 1
ATOM 1047 C C . TYR A 1 134 ? -18.587 -4.549 0.471 1.00 88.00 134 TYR A C 1
ATOM 1049 O O . TYR A 1 134 ? -19.004 -5.393 -0.324 1.00 88.00 134 TYR A O 1
ATOM 1057 N N . ASP A 1 135 ? -18.189 -3.329 0.129 1.00 90.06 135 ASP A N 1
ATOM 1058 C CA . ASP A 1 135 ? -17.898 -2.919 -1.240 1.00 90.06 135 ASP A CA 1
ATOM 1059 C C . ASP A 1 135 ? -16.389 -3.053 -1.475 1.00 90.06 135 ASP A C 1
ATOM 1061 O O . ASP A 1 135 ? -15.587 -2.800 -0.572 1.00 90.06 135 ASP A O 1
ATOM 1065 N N . LEU A 1 136 ? -15.993 -3.469 -2.679 1.00 90.50 136 LEU A N 1
ATOM 1066 C CA . LEU A 1 136 ? -14.589 -3.609 -3.061 1.00 90.50 136 LEU A CA 1
ATOM 1067 C C . LEU A 1 136 ? -14.269 -2.658 -4.211 1.00 90.50 136 LEU A C 1
ATOM 1069 O O . LEU A 1 136 ? -14.867 -2.744 -5.282 1.00 90.50 136 LEU A O 1
ATOM 1073 N N . TYR A 1 137 ? -13.271 -1.805 -3.996 1.00 91.12 137 TYR A N 1
ATOM 1074 C CA . TYR A 1 137 ? -12.724 -0.917 -5.013 1.00 91.12 137 TYR A CA 1
ATOM 1075 C C . TYR A 1 137 ? -11.316 -1.378 -5.370 1.00 91.12 137 TYR A C 1
ATOM 1077 O O . TYR A 1 137 ? -10.479 -1.563 -4.489 1.00 91.12 137 TYR A O 1
ATOM 1085 N N . VAL A 1 138 ? -11.053 -1.548 -6.664 1.00 88.81 138 VAL A N 1
ATOM 1086 C CA . VAL A 1 138 ? -9.736 -1.928 -7.182 1.00 88.81 138 VAL A CA 1
ATOM 1087 C C . VAL A 1 138 ? -9.307 -0.882 -8.197 1.00 88.81 138 VAL A C 1
ATOM 1089 O O . VAL A 1 138 ? -10.001 -0.652 -9.186 1.00 88.81 138 VAL A O 1
ATOM 1092 N N . LEU A 1 139 ? -8.162 -0.250 -7.948 1.00 86.75 139 LEU A N 1
ATOM 1093 C CA . LEU A 1 139 ? -7.493 0.579 -8.941 1.00 86.75 139 LEU A CA 1
ATOM 1094 C C . LEU A 1 139 ? -6.661 -0.339 -9.835 1.00 86.75 139 LEU A C 1
ATOM 1096 O O . LEU A 1 139 ? -5.826 -1.097 -9.346 1.00 86.75 139 LEU A O 1
ATOM 1100 N N . PHE A 1 140 ? -6.912 -0.288 -11.140 1.00 81.19 140 PHE A N 1
ATOM 1101 C CA . PHE A 1 140 ? -6.152 -1.028 -12.139 1.00 81.19 140 PHE A CA 1
ATOM 1102 C C . PHE A 1 140 ? -5.511 -0.048 -13.117 1.00 81.19 140 PHE A C 1
ATOM 1104 O O . PHE A 1 140 ? -6.111 0.964 -13.481 1.00 81.19 140 PHE A O 1
ATOM 1111 N N . SER A 1 141 ? -4.295 -0.365 -13.552 1.00 74.44 141 SER A N 1
ATOM 1112 C CA . SER A 1 141 ? -3.622 0.346 -14.633 1.00 74.44 141 SER A CA 1
ATOM 1113 C C . SER A 1 141 ? -3.608 -0.552 -15.870 1.00 74.44 141 SER A C 1
ATOM 1115 O O . SER A 1 141 ? -3.213 -1.716 -15.754 1.00 74.44 141 SER A O 1
ATOM 1117 N N . PRO A 1 142 ? -4.051 -0.074 -17.046 1.00 63.97 142 PRO A N 1
ATOM 1118 C CA . PRO A 1 142 ? -3.893 -0.832 -18.275 1.00 63.97 142 PRO A CA 1
ATOM 1119 C C . PRO A 1 142 ? -2.401 -0.907 -18.622 1.00 63.97 142 PRO A C 1
ATOM 1121 O O . PRO A 1 142 ? -1.760 0.109 -18.883 1.00 63.97 142 PRO A O 1
ATOM 1124 N N . GLY A 1 143 ? -1.840 -2.116 -18.630 1.00 61.09 143 GLY A N 1
ATOM 1125 C CA . GLY A 1 143 ? -0.474 -2.334 -19.094 1.00 61.09 143 GLY A CA 1
ATOM 1126 C C . GLY A 1 143 ? -0.362 -1.989 -20.578 1.00 61.09 143 GLY A C 1
ATOM 1127 O O . GLY A 1 143 ? -0.998 -2.622 -21.420 1.00 61.09 143 GLY A O 1
ATOM 1128 N N . SER A 1 144 ? 0.445 -0.990 -20.925 1.00 55.16 144 SER A N 1
ATOM 1129 C CA . SER A 1 144 ? 0.779 -0.708 -22.318 1.00 55.16 144 SER A CA 1
ATOM 1130 C C . SER A 1 144 ? 1.902 -1.642 -22.763 1.00 55.16 144 SER A C 1
ATOM 1132 O O . SER A 1 144 ? 3.081 -1.330 -22.598 1.00 55.16 144 SER A O 1
ATOM 1134 N N . MET A 1 145 ? 1.559 -2.782 -23.360 1.00 51.16 145 MET A N 1
ATOM 1135 C CA . MET A 1 145 ? 2.467 -3.356 -24.352 1.00 51.16 145 MET A CA 1
ATOM 1136 C C . MET A 1 145 ? 2.394 -2.441 -25.580 1.00 51.16 145 MET A C 1
ATOM 1138 O O . MET A 1 145 ? 1.278 -2.156 -26.024 1.00 51.16 145 MET A O 1
ATOM 1142 N N . PRO A 1 146 ? 3.508 -1.934 -26.140 1.00 44.44 146 PRO A N 1
ATOM 1143 C CA . PRO A 1 146 ? 3.435 -1.263 -27.427 1.00 44.44 146 PRO A CA 1
ATOM 1144 C C . PRO A 1 146 ? 2.870 -2.268 -28.433 1.00 44.44 146 PRO A C 1
ATOM 1146 O O . PRO A 1 146 ? 3.509 -3.271 -28.751 1.00 44.44 146 PRO A O 1
ATOM 1149 N N . MET A 1 147 ? 1.653 -2.021 -28.919 1.00 41.72 147 MET A N 1
ATOM 1150 C CA . MET A 1 147 ? 1.161 -2.689 -30.114 1.00 41.72 147 MET A CA 1
ATOM 1151 C C . MET A 1 147 ? 2.025 -2.190 -31.267 1.00 41.72 147 MET A C 1
ATOM 1153 O O . MET A 1 147 ? 1.772 -1.131 -31.838 1.00 41.72 147 MET A O 1
ATOM 1157 N N . VAL A 1 148 ? 3.082 -2.932 -31.591 1.00 41.81 148 VAL A N 1
ATOM 1158 C CA . VAL A 1 148 ? 3.740 -2.788 -32.885 1.00 41.81 148 VAL A CA 1
ATOM 1159 C C . VAL A 1 148 ? 2.718 -3.262 -33.909 1.00 41.81 148 VAL A C 1
ATOM 1161 O O . VAL A 1 148 ? 2.544 -4.459 -34.123 1.00 41.81 148 VAL A O 1
ATOM 1164 N N . ALA A 1 149 ? 1.991 -2.321 -34.507 1.00 37.97 149 ALA A N 1
ATOM 1165 C CA . ALA A 1 149 ? 1.289 -2.584 -35.746 1.00 37.97 149 ALA A CA 1
ATOM 1166 C C . ALA A 1 149 ? 2.364 -2.849 -36.803 1.00 37.97 149 ALA A C 1
ATOM 1168 O O . ALA A 1 149 ? 2.946 -1.919 -37.357 1.00 37.97 149 ALA A O 1
ATOM 1169 N N . THR A 1 150 ? 2.688 -4.117 -37.042 1.00 38.00 150 THR A N 1
ATOM 1170 C CA . THR A 1 150 ? 3.336 -4.503 -38.292 1.00 38.00 150 THR A CA 1
ATOM 1171 C C . THR A 1 150 ? 2.327 -4.230 -39.405 1.00 38.00 150 THR A C 1
ATOM 1173 O O . THR A 1 150 ? 1.257 -4.844 -39.380 1.00 38.00 150 THR A O 1
ATOM 1176 N N . PRO A 1 151 ? 2.604 -3.310 -40.345 1.00 44.75 151 PRO A N 1
ATOM 1177 C CA . PRO A 1 151 ? 1.748 -3.144 -41.508 1.00 44.75 151 PRO A CA 1
ATOM 1178 C C . PRO A 1 151 ? 1.767 -4.459 -42.294 1.00 44.75 151 PRO A C 1
ATOM 1180 O O . PRO A 1 151 ? 2.846 -4.970 -42.601 1.00 44.75 151 PRO A O 1
ATOM 1183 N N . THR A 1 152 ? 0.589 -5.016 -42.566 1.00 54.75 152 THR A N 1
ATOM 1184 C CA . THR A 1 152 ? 0.385 -6.008 -43.632 1.00 54.75 152 THR A CA 1
ATOM 1185 C C . THR A 1 152 ? 0.187 -5.304 -44.957 1.00 54.75 152 THR A C 1
ATOM 1187 O O . THR A 1 152 ? -0.602 -4.329 -44.952 1.00 54.75 152 THR A O 1
#

Sequence (152 aa):
MKDNYVSHFFVWLSPLLVTTTVNSSNIAVNFDDDDTREAFLGGQLIGPINTNSKYWNSSIDRDFRSLKAGRINNLIDNSGVQAGAIVVWRSKDTWRIDNGLATTDNQKLSRSYLGDGGPNGNLIIVSSIPYRKYDLYVLFSPGSMPMVATPT

Secondary structure (DSSP, 8-state):
-----------------------S----EE--SSTTTS---S--EETTTTEEGGG-EEGGG-SEEETTEEEESS-B-TTS-B---EEEEE-SEEEE--SS---SHHHHTTTEEEE--STT--EEEEE----SS-------------------

Radius of gyration: 22.23 Å; chains: 1; bounding box: 33×54×99 Å